Protein AF-A0A2R6NEM6-F1 (afdb_monomer)

Mean predicted aligned error: 13.83 Å

Radius of gyration: 28.74 Å; Cα contacts (8 Å, |Δi|>4): 235; chains: 1; bounding box: 66×34×94 Å

Nearest PDB structures (foldseek):
  6r4n-assembly8_H  TM=9.324E-01  e=2.143E-09  Saccharomyces cerevisiae S288C
  2ag2-assembly1_A  TM=7.432E-01  e=1.742E-03  Homo sapiens
  7vcq-assembly3_I  TM=6.131E-01  e=2.591E-02  Homo sapiens
  6a6y-assembly1_B  TM=5.521E-01  e=4.749E-02  Plasmodium falciparum 3D7
  2n80-assembly1_B  TM=5.235E-01  e=9.199E-02  Homo sapiens

Organism: NCBI:txid98765

Foldseek 3Di:
DPDPPVVVVPVPPDDPPPPPPPPVPPPVVVVVPPPQFDDDDDPDDPPDQKAWDDWDWPPGSDDAQAKIKIKTKMFGNDFAAWPWWKFFWKDFVPDTPDTDIDGPQVVCVVQVWPAHPRGDGGMDMTMGMDGHHNPPDPGDIDRPDTDPTDD

pLDDT: mean 76.64, std 17.27, range [44.09, 95.44]

Sequence (151 aa):
MAKTLQFLLVALLSAFVCTASSVFTQETLDTYLKSDCWDWEPCGSVSDPLEIKHIEVSPDPPQRGQDLTVKVIGNVKEVIDDGAYADVTVKIGLIKILQKEFDLCEEAENAKVNVTCPVDKGTKEVTHTVTLPKEIPLGSLAHNESKQPKV

InterPro domains:
  IPR003172 MD-2-related lipid-recognition domain [PF02221] (38-141)
  IPR003172 MD-2-related lipid-recognition domain [SM00737] (40-151)
  IPR014756 Immunoglobulin E-set [SSF81296] (39-141)
  IPR033917 ML domain, phosphatidylinositol/phosphatidylglycerol transfer protein [cd00917] (40-142)
  IPR036846 GM2-AP, lipid-recognition domain superfamily [G3DSA:2.70.220.10] (36-98)
  IPR039670 Sterol transport protein NPC2-like [PTHR11306] (8-141)

Structure (mmCIF, N/CA/C/O backbone):
data_AF-A0A2R6NEM6-F1
#
_entry.id   AF-A0A2R6NEM6-F1
#
loop_
_atom_site.group_PDB
_atom_site.id
_atom_site.type_symbol
_atom_site.label_atom_id
_atom_site.label_alt_id
_atom_site.label_comp_id
_atom_site.label_asym_id
_atom_site.label_entity_id
_atom_site.label_seq_id
_atom_site.pdbx_PDB_ins_code
_atom_site.Cartn_x
_atom_site.Cartn_y
_atom_site.Cartn_z
_atom_site.occupancy
_atom_site.B_iso_or_equiv
_atom_site.auth_seq_id
_atom_site.auth_comp_id
_atom_site.auth_asym_id
_atom_site.auth_atom_id
_atom_site.pdbx_PDB_model_num
ATOM 1 N N . MET A 1 1 ? 48.693 16.463 75.696 1.00 56.44 1 MET A N 1
ATOM 2 C CA . MET A 1 1 ? 48.106 17.415 74.729 1.00 56.44 1 MET A CA 1
ATOM 3 C C . MET A 1 1 ? 47.988 16.718 73.378 1.00 56.44 1 MET A C 1
ATOM 5 O O . MET A 1 1 ? 48.947 16.720 72.629 1.00 56.44 1 MET A O 1
ATOM 9 N N . ALA A 1 2 ? 46.881 16.014 73.120 1.00 56.69 2 ALA A N 1
ATOM 10 C CA . ALA A 1 2 ? 46.660 15.268 71.869 1.00 56.69 2 ALA A CA 1
ATOM 11 C C . ALA A 1 2 ? 45.177 14.865 71.736 1.00 56.69 2 ALA A C 1
ATOM 13 O O . ALA A 1 2 ? 44.846 13.685 71.737 1.00 56.69 2 ALA A O 1
ATOM 14 N N . LYS A 1 3 ? 44.254 15.838 71.747 1.00 56.38 3 LYS A N 1
ATOM 15 C CA . LYS A 1 3 ? 42.809 15.549 71.603 1.00 56.38 3 LYS A CA 1
ATOM 16 C C . LYS A 1 3 ? 41.986 16.646 70.918 1.00 56.38 3 LYS A C 1
ATOM 18 O O . LYS A 1 3 ? 40.765 16.605 70.959 1.00 56.38 3 LYS A O 1
ATOM 23 N N . THR A 1 4 ? 42.643 17.605 70.267 1.00 57.03 4 THR A N 1
ATOM 24 C CA . THR A 1 4 ? 41.981 18.717 69.561 1.00 57.03 4 THR A CA 1
ATOM 25 C C . THR A 1 4 ? 42.143 18.666 68.040 1.00 57.03 4 THR A C 1
ATOM 27 O O . THR A 1 4 ? 41.457 19.403 67.345 1.00 57.03 4 THR A O 1
ATOM 30 N N . LEU A 1 5 ? 42.976 17.768 67.496 1.00 52.91 5 LEU A N 1
ATOM 31 C CA . LEU A 1 5 ? 43.211 17.684 66.045 1.00 52.91 5 LEU A CA 1
ATOM 32 C C . LEU A 1 5 ? 42.214 16.772 65.304 1.00 52.91 5 LEU A C 1
ATOM 34 O O . LEU A 1 5 ? 42.111 16.827 64.086 1.00 52.91 5 LEU A O 1
ATOM 38 N N . GLN A 1 6 ? 41.434 15.965 66.027 1.00 54.72 6 GLN A N 1
ATOM 39 C CA . GLN A 1 6 ? 40.520 14.988 65.420 1.00 54.72 6 GLN A CA 1
ATOM 40 C C . GLN 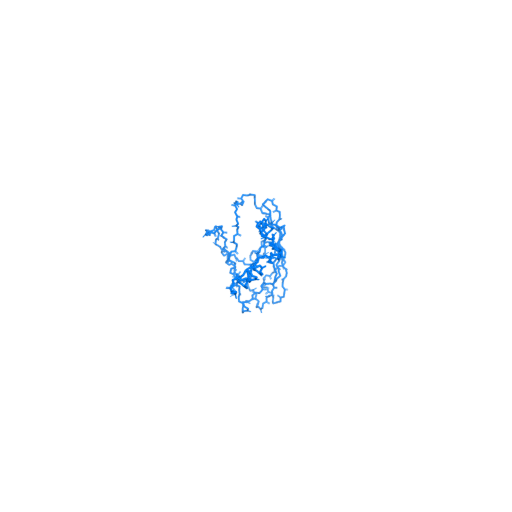A 1 6 ? 39.114 15.538 65.131 1.00 54.72 6 GLN A C 1
ATOM 42 O O . GLN A 1 6 ? 38.365 14.925 64.380 1.00 54.72 6 GLN A O 1
ATOM 47 N N . PHE A 1 7 ? 38.765 16.714 65.664 1.00 49.06 7 PHE A N 1
ATOM 48 C CA . PHE A 1 7 ? 37.460 17.344 65.427 1.00 49.06 7 PHE A CA 1
ATOM 49 C C . PHE A 1 7 ? 37.422 18.262 64.194 1.00 49.06 7 PHE A C 1
ATOM 51 O O . PHE A 1 7 ? 36.339 18.638 63.758 1.00 49.06 7 PHE A O 1
ATOM 58 N N . LEU A 1 8 ? 38.570 18.582 63.585 1.00 49.19 8 LEU A N 1
ATOM 59 C CA . LEU A 1 8 ? 38.631 19.437 62.388 1.00 49.19 8 LEU A CA 1
ATOM 60 C C . LEU A 1 8 ? 38.472 18.673 61.062 1.00 49.19 8 LEU A C 1
ATOM 62 O O . LEU A 1 8 ? 38.276 19.296 60.026 1.00 49.19 8 LEU A O 1
ATOM 66 N N . LEU A 1 9 ? 38.498 17.336 61.078 1.00 50.75 9 LEU A N 1
ATOM 67 C CA . LEU A 1 9 ? 38.385 16.514 59.863 1.00 50.75 9 LEU A CA 1
ATOM 68 C C . LEU A 1 9 ? 36.943 16.122 59.497 1.00 50.75 9 LEU A C 1
ATOM 70 O O . LEU A 1 9 ? 36.703 15.669 58.384 1.00 50.75 9 LEU A O 1
ATOM 74 N N . VAL A 1 10 ? 35.968 16.322 60.390 1.00 52.81 10 VAL A N 1
ATOM 75 C CA . VAL A 1 10 ? 34.567 15.905 60.157 1.00 52.81 10 VAL A CA 1
ATOM 76 C C . VAL A 1 10 ? 33.701 17.033 59.568 1.00 52.81 10 VAL A C 1
ATOM 78 O O . VAL A 1 10 ? 32.615 16.779 59.062 1.00 52.81 10 VAL A O 1
ATOM 81 N N . ALA A 1 11 ? 34.192 18.276 59.534 1.00 49.94 11 ALA A N 1
ATOM 82 C CA . ALA A 1 11 ? 33.436 19.428 59.027 1.00 49.94 11 ALA A CA 1
ATOM 83 C C . ALA A 1 11 ? 33.531 19.652 57.499 1.00 49.94 11 ALA A C 1
ATOM 85 O O . ALA A 1 11 ? 32.934 20.595 56.991 1.00 49.94 11 ALA A O 1
ATOM 86 N N . LEU A 1 12 ? 34.259 18.808 56.755 1.00 51.19 12 LEU A N 1
ATOM 87 C CA . LEU A 1 12 ? 34.452 18.954 55.300 1.00 51.19 12 LEU A CA 1
ATOM 88 C C . LEU A 1 12 ? 33.642 17.962 54.441 1.00 51.19 12 LEU A C 1
ATOM 90 O O . LEU A 1 12 ? 33.795 17.960 53.224 1.00 51.19 12 LEU A O 1
ATOM 94 N N . LEU A 1 13 ? 32.769 17.138 55.034 1.00 54.19 13 LEU A N 1
ATOM 95 C CA . LEU A 1 13 ? 31.972 16.136 54.299 1.00 54.19 13 LEU A CA 1
ATOM 96 C C . LEU A 1 13 ? 30.456 16.393 54.287 1.00 54.19 13 LEU A C 1
ATOM 98 O O . LEU A 1 13 ? 29.701 15.567 53.779 1.00 54.19 13 LEU A O 1
ATOM 102 N N . SER A 1 14 ? 29.982 17.535 54.788 1.00 5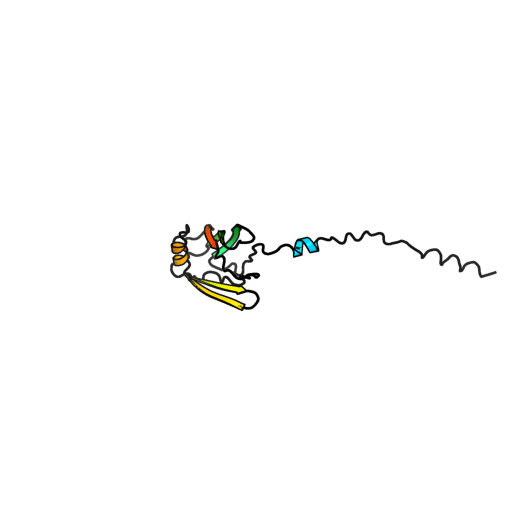6.28 14 SER A N 1
ATOM 103 C CA . SER A 1 14 ? 28.568 17.904 54.680 1.00 56.28 14 SER A CA 1
ATOM 104 C C . SER A 1 14 ? 28.318 18.864 53.515 1.00 56.28 14 SER A C 1
ATOM 106 O O . SER A 1 14 ? 28.685 20.033 53.577 1.00 56.28 14 SER A O 1
ATOM 108 N N . ALA A 1 15 ? 27.591 18.348 52.521 1.00 57.38 15 ALA A N 1
ATOM 109 C CA . ALA A 1 15 ? 26.758 19.085 51.574 1.00 57.38 15 ALA A CA 1
ATOM 110 C C . ALA A 1 15 ? 27.469 19.948 50.513 1.00 57.38 15 ALA A C 1
ATOM 112 O O . ALA A 1 15 ? 27.384 21.172 50.532 1.00 57.38 15 ALA A O 1
ATOM 113 N N . PHE A 1 16 ? 28.000 19.302 49.468 1.00 53.03 16 PHE A N 1
ATOM 114 C CA . PHE A 1 16 ? 27.733 19.818 48.122 1.00 53.03 16 PHE A CA 1
ATOM 115 C C . PHE A 1 16 ? 26.550 19.039 47.556 1.00 53.03 16 PHE A C 1
ATOM 117 O O . PHE A 1 16 ? 26.654 17.899 47.107 1.00 53.03 16 PHE A O 1
ATOM 124 N N . VAL A 1 17 ? 25.389 19.660 47.717 1.00 55.47 17 VAL A N 1
ATOM 125 C CA . VAL A 1 17 ? 24.117 19.265 47.133 1.00 55.47 17 VAL A CA 1
ATOM 126 C C . VAL A 1 17 ? 24.334 19.113 45.628 1.00 55.47 17 VAL A C 1
ATOM 128 O O . VAL A 1 17 ? 24.774 20.054 44.972 1.00 55.47 17 VAL A O 1
ATOM 131 N N . CYS A 1 18 ? 24.039 17.938 45.072 1.00 49.16 18 CYS A N 1
ATOM 132 C CA . CYS A 1 18 ? 23.891 17.780 43.630 1.00 49.16 18 CYS A CA 1
ATOM 133 C C . CYS A 1 18 ? 22.655 18.575 43.189 1.00 49.16 18 CYS A C 1
ATOM 135 O O . CYS A 1 18 ? 21.588 18.008 42.988 1.00 49.16 18 CYS A O 1
ATOM 137 N N . THR A 1 19 ? 22.775 19.892 43.028 1.00 54.78 19 THR A N 1
ATOM 138 C CA . THR A 1 19 ? 21.859 20.662 42.181 1.00 54.78 19 THR A CA 1
ATOM 139 C C . THR A 1 19 ? 22.315 20.510 40.733 1.00 54.78 19 THR A C 1
ATOM 141 O O . THR A 1 19 ? 22.637 21.481 40.056 1.00 54.78 19 THR A O 1
ATOM 144 N N . ALA A 1 20 ? 22.402 19.271 40.260 1.00 53.66 20 ALA A N 1
ATOM 145 C CA . ALA A 1 20 ? 22.172 19.026 38.854 1.00 53.66 20 ALA A CA 1
ATOM 146 C C . ALA A 1 20 ? 20.659 18.900 38.769 1.00 53.66 20 ALA A C 1
ATOM 148 O O . ALA A 1 20 ? 20.093 17.901 39.209 1.00 53.66 20 ALA A O 1
ATOM 149 N N . SER A 1 21 ? 20.002 19.972 38.331 1.00 53.09 21 SER A N 1
ATOM 150 C CA . SER A 1 21 ? 18.602 19.926 37.944 1.00 53.09 21 SER A CA 1
ATOM 151 C C . SER A 1 21 ? 18.435 18.703 37.058 1.00 53.09 21 SER A C 1
ATOM 153 O O . SER A 1 21 ? 18.982 18.659 35.956 1.00 53.09 21 SER A O 1
ATOM 155 N N . SER A 1 22 ? 17.729 17.694 37.554 1.00 50.16 22 SER A N 1
ATOM 156 C CA . SER A 1 22 ? 17.193 16.652 36.704 1.00 50.16 22 SER A CA 1
ATOM 157 C C . SER A 1 22 ? 16.241 17.367 35.753 1.00 50.16 22 SER A C 1
ATOM 159 O O . SER A 1 22 ? 15.064 17.539 36.058 1.00 50.16 22 SER A O 1
ATOM 161 N N . VAL A 1 23 ? 16.741 17.822 34.603 1.00 49.47 23 VAL A N 1
ATOM 162 C CA . VAL A 1 23 ? 15.915 17.954 33.406 1.00 49.47 23 VAL A CA 1
ATOM 163 C C . VAL A 1 23 ? 15.617 16.514 33.012 1.00 49.47 23 VAL A C 1
ATOM 165 O O . VAL A 1 23 ? 16.233 15.936 32.126 1.00 49.47 23 VAL A O 1
ATOM 168 N N . PHE A 1 24 ? 14.742 15.883 33.794 1.00 51.16 24 PHE A N 1
ATOM 169 C CA . PHE A 1 24 ? 14.026 14.712 33.357 1.00 51.16 24 PHE A CA 1
ATOM 170 C C . PHE A 1 24 ? 13.107 15.262 32.278 1.00 51.16 24 PHE A C 1
ATOM 172 O O . PHE A 1 24 ? 12.116 15.926 32.578 1.00 51.16 24 PHE A O 1
ATOM 179 N N . THR A 1 25 ? 13.542 15.126 31.029 1.00 47.41 25 THR A N 1
ATOM 180 C CA . THR A 1 25 ? 12.740 15.429 29.856 1.00 47.41 25 THR A CA 1
ATOM 181 C C . THR A 1 25 ? 11.441 14.653 29.995 1.00 47.41 25 THR A C 1
ATOM 183 O O . THR A 1 25 ? 11.364 13.438 29.825 1.00 47.41 25 THR A O 1
ATOM 186 N N . GLN A 1 26 ? 10.406 15.382 30.381 1.00 54.66 26 GLN A N 1
ATOM 187 C CA . GLN A 1 26 ? 9.027 14.944 30.417 1.00 54.66 26 GLN A CA 1
ATOM 188 C C . GLN A 1 26 ? 8.521 14.898 28.961 1.00 54.66 26 GLN A C 1
ATOM 190 O O . GLN A 1 26 ? 7.593 15.604 28.609 1.00 54.66 26 GLN A O 1
ATOM 195 N N . GLU A 1 27 ? 9.179 14.112 28.099 1.00 52.34 27 GLU A N 1
ATOM 196 C CA . GLU A 1 27 ? 8.817 13.904 26.680 1.00 52.34 27 GLU A CA 1
ATOM 197 C C . GLU A 1 27 ? 8.071 12.575 26.452 1.00 52.34 27 GLU A C 1
ATOM 199 O O . GLU A 1 27 ? 7.750 12.187 25.329 1.00 52.34 27 GLU A O 1
ATOM 204 N N . THR A 1 28 ? 7.763 11.837 27.519 1.00 52.84 28 THR A N 1
ATOM 205 C CA . THR A 1 28 ? 7.158 10.505 27.390 1.00 52.84 28 THR A CA 1
ATOM 206 C C . THR A 1 28 ? 5.631 10.521 27.320 1.00 52.84 28 THR A C 1
ATOM 208 O O . THR A 1 28 ? 5.053 9.519 26.906 1.00 52.84 28 THR A O 1
ATOM 211 N N . LEU A 1 29 ? 4.960 11.631 27.662 1.00 47.41 29 LEU A N 1
ATOM 212 C CA . LEU A 1 29 ? 3.492 11.704 27.604 1.00 47.41 29 LEU A CA 1
ATOM 213 C C . LEU A 1 29 ? 2.970 12.112 26.217 1.00 47.41 29 LEU A C 1
ATOM 215 O O . LEU A 1 29 ? 1.978 11.547 25.761 1.00 47.41 29 LEU A O 1
ATOM 219 N N . ASP A 1 30 ? 3.684 12.986 25.506 1.00 49.59 30 ASP A N 1
ATOM 220 C CA . ASP A 1 30 ? 3.356 13.337 24.114 1.00 49.59 30 ASP A CA 1
ATOM 221 C C . ASP A 1 30 ? 3.616 12.163 23.153 1.00 49.59 30 ASP A C 1
ATOM 223 O O . ASP A 1 30 ? 2.956 12.025 22.126 1.00 49.59 30 ASP A O 1
ATOM 227 N N . THR A 1 31 ? 4.520 11.251 23.527 1.00 47.22 31 THR A N 1
ATOM 228 C CA . THR A 1 31 ? 4.780 10.006 22.787 1.00 47.22 31 THR A CA 1
ATOM 229 C C . THR A 1 31 ? 3.655 8.973 22.962 1.00 47.22 31 THR A C 1
ATOM 231 O O . THR A 1 31 ? 3.421 8.169 22.065 1.00 47.22 31 THR A O 1
ATOM 234 N N . TYR A 1 32 ? 2.921 8.994 24.082 1.00 48.91 32 TYR A N 1
ATOM 235 C CA . TYR A 1 32 ? 1.895 7.986 24.399 1.00 48.91 32 TYR A CA 1
ATOM 236 C C . TYR A 1 32 ? 0.475 8.381 23.951 1.00 48.91 32 TYR A C 1
ATOM 238 O O . TYR A 1 32 ? -0.386 7.519 23.801 1.00 48.91 32 TYR A O 1
ATOM 246 N N . LEU A 1 33 ? 0.228 9.671 23.696 1.00 48.28 33 LEU A N 1
ATOM 247 C CA . LEU A 1 33 ? -1.026 10.180 23.115 1.00 48.28 33 LEU A CA 1
ATOM 248 C 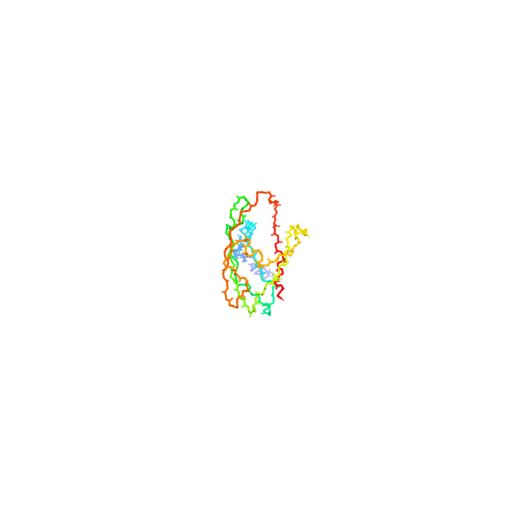C . LEU A 1 33 ? -1.002 10.261 21.580 1.00 48.28 33 LEU A C 1
ATOM 250 O O . LEU A 1 33 ? -1.974 10.708 20.975 1.00 48.28 33 LEU A O 1
ATOM 254 N N . LYS A 1 34 ? 0.080 9.798 20.941 1.00 48.25 34 LYS A N 1
ATOM 255 C CA . LYS A 1 34 ? 0.211 9.655 19.486 1.00 48.25 34 LYS A CA 1
ATOM 256 C C . LYS A 1 34 ? -0.566 8.421 19.010 1.00 48.25 34 LYS A C 1
ATOM 258 O O . LYS A 1 34 ? -0.007 7.442 18.531 1.00 48.25 34 LYS A O 1
ATOM 263 N N . SER A 1 35 ? -1.870 8.443 19.253 1.00 54.88 35 SER A N 1
ATOM 264 C CA . SER A 1 35 ? -2.819 7.467 18.742 1.00 54.88 35 SER A CA 1
ATOM 265 C C . SER A 1 35 ? -2.807 7.486 17.214 1.00 54.88 35 SER A C 1
ATOM 267 O O . SER A 1 35 ? -3.044 8.532 16.612 1.00 54.88 35 SER A O 1
ATOM 269 N N . ASP A 1 36 ? -2.593 6.317 16.621 1.00 67.75 36 ASP A N 1
ATOM 270 C CA . ASP A 1 36 ? -3.123 5.926 15.312 1.00 67.75 36 ASP A CA 1
ATOM 271 C C . ASP A 1 36 ? -2.610 6.665 14.062 1.00 67.75 36 ASP A C 1
ATOM 273 O O . ASP A 1 36 ? -3.253 6.578 13.018 1.00 67.75 36 ASP A O 1
ATOM 277 N N . CYS A 1 37 ? -1.456 7.342 14.112 1.00 77.31 37 CYS A N 1
ATOM 278 C CA . CYS A 1 37 ? -0.817 7.795 12.872 1.00 77.31 37 CYS A CA 1
ATOM 279 C C . CYS A 1 37 ? -0.438 6.589 11.998 1.00 77.31 37 CYS A C 1
ATOM 281 O O . CYS A 1 37 ? 0.062 5.578 12.498 1.00 77.31 37 CYS A O 1
ATOM 283 N N . TRP A 1 38 ? -0.677 6.706 10.699 1.00 84.12 38 TRP A N 1
ATOM 284 C CA . TRP A 1 38 ? -0.244 5.761 9.687 1.00 84.12 38 TRP A CA 1
ATOM 285 C C . TRP A 1 38 ? 1.276 5.593 9.740 1.00 84.12 38 TRP A C 1
ATOM 287 O O . TRP A 1 38 ? 2.027 6.566 9.802 1.00 84.12 38 TRP A O 1
ATOM 297 N N . ASP A 1 39 ? 1.718 4.341 9.684 1.00 85.81 39 ASP A N 1
ATOM 298 C CA . ASP A 1 39 ? 3.126 3.979 9.621 1.00 85.81 39 ASP A CA 1
ATOM 299 C C . ASP A 1 39 ? 3.308 2.784 8.683 1.00 85.81 39 ASP A C 1
ATOM 301 O O . ASP A 1 39 ? 2.418 1.937 8.550 1.00 85.81 39 ASP A O 1
ATOM 305 N N . TRP A 1 40 ? 4.456 2.725 8.014 1.00 88.19 40 TRP A N 1
ATOM 306 C CA . TRP A 1 40 ? 4.801 1.645 7.096 1.00 88.19 40 TRP A CA 1
ATOM 307 C C . TRP A 1 40 ? 6.316 1.458 7.026 1.00 88.19 40 TRP A C 1
ATOM 309 O O . TRP A 1 40 ? 7.076 2.417 7.102 1.00 88.19 40 TRP A O 1
ATOM 319 N N . GLU A 1 41 ? 6.745 0.217 6.807 1.00 87.75 41 GLU A N 1
ATOM 320 C CA . GLU A 1 41 ? 8.155 -0.139 6.639 1.00 87.75 41 GLU A CA 1
ATOM 321 C C . GLU A 1 41 ? 8.284 -1.140 5.477 1.00 87.75 41 GLU A C 1
ATOM 323 O O . GLU A 1 41 ? 7.456 -2.054 5.351 1.00 87.75 41 GLU A O 1
ATOM 3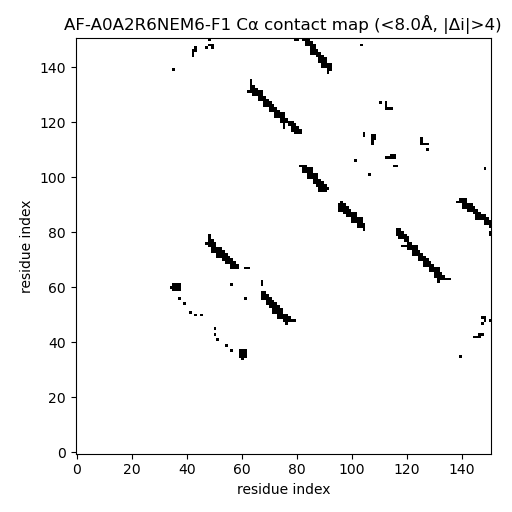28 N N . PRO A 1 42 ? 9.294 -1.009 4.599 1.00 86.19 42 PRO A N 1
ATOM 329 C CA . PRO A 1 42 ? 9.534 -1.978 3.539 1.00 86.19 42 PRO A CA 1
ATOM 330 C C . PRO A 1 42 ? 9.906 -3.360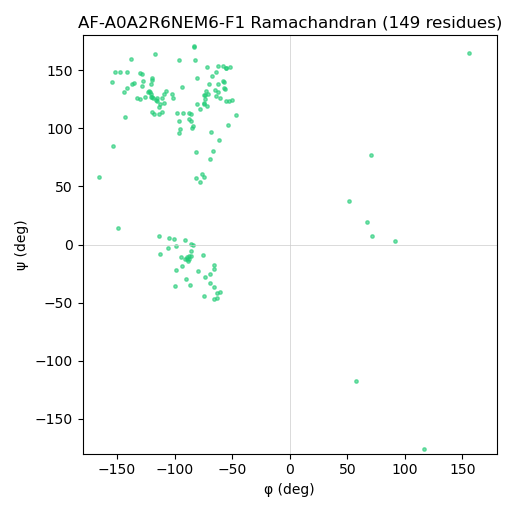 4.102 1.00 86.19 42 PRO A C 1
ATOM 332 O 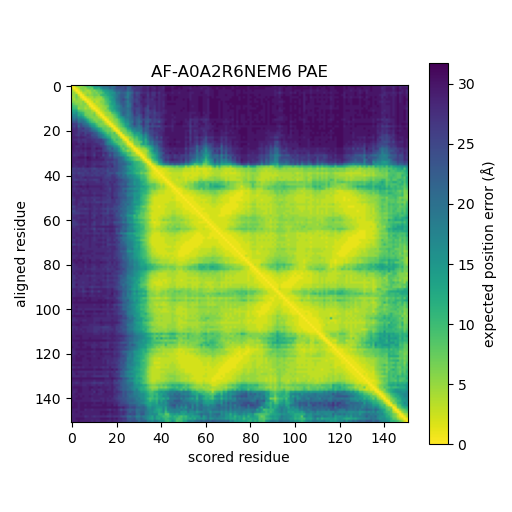O . PRO A 1 42 ? 10.860 -3.513 4.858 1.00 86.19 42 PRO A O 1
ATOM 335 N N 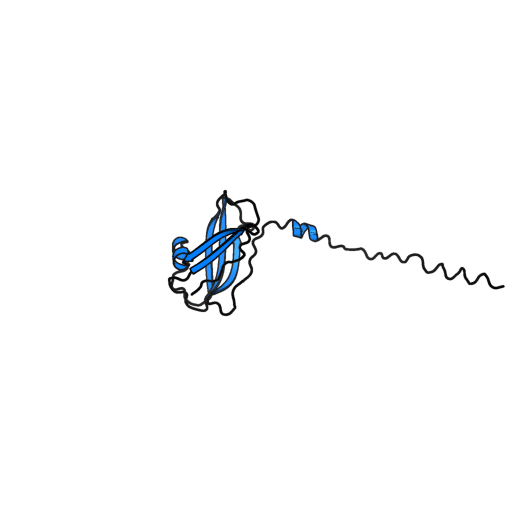. CYS A 1 43 ? 9.192 -4.397 3.658 1.00 85.31 43 CYS A N 1
ATOM 336 C CA . CYS A 1 43 ? 9.502 -5.802 3.966 1.00 85.31 43 CYS A CA 1
ATOM 337 C C . CYS A 1 43 ? 10.112 -6.583 2.783 1.00 85.31 43 CYS A C 1
ATOM 339 O O . CYS A 1 43 ? 10.446 -7.759 2.928 1.00 85.31 43 CYS A O 1
ATOM 341 N N . GLY A 1 44 ? 10.236 -5.942 1.615 1.00 81.50 44 GLY A N 1
ATOM 342 C CA . GLY A 1 44 ? 10.817 -6.522 0.401 1.00 81.50 44 GLY A CA 1
ATOM 343 C C . GLY A 1 44 ? 12.346 -6.451 0.357 1.00 81.50 44 GLY A C 1
ATOM 344 O O . GLY A 1 44 ? 12.990 -5.784 1.167 1.00 81.50 44 GLY A O 1
ATOM 345 N N . SER A 1 45 ? 12.938 -7.139 -0.617 1.00 84.44 45 SER A N 1
ATOM 346 C CA . SER A 1 45 ? 14.376 -7.133 -0.886 1.00 84.44 45 SER A CA 1
ATOM 347 C C . SER A 1 45 ? 14.746 -6.139 -1.992 1.00 84.44 45 SER A C 1
ATOM 349 O O . SER A 1 45 ? 13.939 -5.791 -2.851 1.00 84.44 45 SER A O 1
ATOM 351 N N . VAL A 1 46 ? 16.011 -5.707 -2.046 1.00 82.81 46 VAL A N 1
ATOM 352 C CA . VAL A 1 46 ? 16.493 -4.830 -3.134 1.00 82.81 46 VAL A CA 1
ATOM 353 C C . VAL A 1 46 ? 16.481 -5.502 -4.512 1.00 82.81 46 VAL A C 1
ATOM 355 O O . VAL A 1 46 ? 16.554 -4.801 -5.522 1.00 82.81 46 VAL A O 1
ATOM 358 N N . SER A 1 47 ? 16.398 -6.831 -4.562 1.00 85.81 47 SER A N 1
ATOM 359 C CA . SER A 1 47 ? 16.262 -7.612 -5.795 1.00 85.81 47 SER A CA 1
ATOM 360 C C . SER A 1 47 ? 14.817 -7.765 -6.267 1.00 85.81 47 SER A C 1
ATOM 362 O O . SER A 1 47 ? 14.611 -8.310 -7.345 1.00 85.81 47 SER A O 1
ATOM 364 N N . ASP A 1 48 ? 13.833 -7.294 -5.499 1.00 88.56 48 ASP A N 1
ATOM 365 C CA . ASP A 1 48 ? 12.429 -7.422 -5.882 1.00 88.56 48 ASP A CA 1
ATOM 366 C C . ASP A 1 48 ? 12.118 -6.554 -7.119 1.00 88.56 48 ASP A C 1
ATOM 368 O O . ASP A 1 48 ? 12.678 -5.456 -7.261 1.00 88.56 48 ASP A O 1
ATOM 372 N N . PRO A 1 49 ? 11.216 -7.017 -8.008 1.00 88.56 49 PRO A N 1
ATOM 373 C CA . PRO A 1 49 ? 10.896 -6.344 -9.270 1.00 88.56 49 PRO A CA 1
ATOM 374 C C . PRO A 1 49 ? 10.213 -4.983 -9.074 1.00 88.56 49 PRO A C 1
ATOM 376 O O . PRO A 1 49 ? 10.286 -4.129 -9.959 1.00 88.56 49 PRO A O 1
ATOM 379 N N . LEU A 1 50 ? 9.608 -4.748 -7.908 1.00 89.31 50 LEU A N 1
ATOM 380 C CA . LEU A 1 50 ? 9.022 -3.478 -7.496 1.00 89.31 50 LEU A CA 1
ATOM 381 C C . LEU A 1 50 ? 9.652 -3.021 -6.179 1.00 89.31 50 LEU A C 1
ATOM 383 O O . LEU A 1 50 ? 9.725 -3.768 -5.209 1.00 89.31 50 LEU A O 1
ATOM 387 N N . GLU A 1 51 ? 10.084 -1.765 -6.135 1.00 91.31 51 GLU A N 1
ATOM 388 C CA . GLU A 1 51 ? 10.592 -1.137 -4.920 1.00 91.31 51 GLU A CA 1
ATOM 389 C C . GLU A 1 51 ? 9.714 0.052 -4.535 1.00 91.31 51 GLU A C 1
ATOM 391 O O . GLU A 1 51 ? 9.712 1.077 -5.221 1.00 91.31 51 GLU A O 1
ATOM 396 N N . ILE A 1 52 ? 8.991 -0.060 -3.421 1.00 91.00 52 ILE A N 1
ATOM 397 C CA . ILE A 1 52 ? 8.195 1.046 -2.885 1.00 91.00 52 ILE A CA 1
ATOM 398 C C . ILE A 1 52 ? 9.126 2.083 -2.257 1.00 91.00 52 ILE A C 1
ATOM 400 O O . ILE A 1 52 ? 9.946 1.767 -1.399 1.00 91.00 52 ILE A O 1
ATOM 404 N N . LYS A 1 53 ? 9.005 3.332 -2.706 1.00 91.94 53 LYS A N 1
ATOM 405 C CA . LYS A 1 53 ? 9.811 4.465 -2.238 1.00 91.94 53 LYS A CA 1
ATOM 406 C C . LYS A 1 53 ? 9.073 5.315 -1.220 1.00 91.94 53 LYS A C 1
ATOM 408 O O . LYS A 1 53 ? 9.704 5.856 -0.318 1.00 91.94 53 LYS A O 1
ATOM 413 N N . HIS A 1 54 ? 7.765 5.471 -1.387 1.00 92.62 54 HIS A N 1
ATOM 414 C CA . HIS A 1 54 ? 6.967 6.331 -0.529 1.00 92.62 54 HIS A CA 1
ATOM 415 C C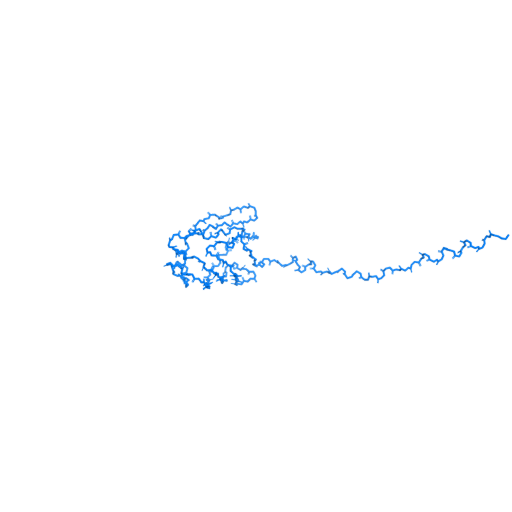 . HIS A 1 54 ? 5.509 5.885 -0.496 1.00 92.62 54 HIS A C 1
ATOM 417 O O . HIS A 1 54 ? 4.954 5.547 -1.543 1.00 92.62 54 HIS A O 1
ATOM 423 N N . ILE A 1 55 ? 4.899 5.934 0.687 1.00 93.25 55 ILE A N 1
ATOM 424 C CA . ILE A 1 55 ? 3.456 5.807 0.883 1.00 93.25 55 ILE A CA 1
ATOM 425 C C . ILE A 1 55 ? 3.005 6.967 1.767 1.00 93.25 55 ILE A C 1
ATOM 427 O O . ILE A 1 55 ? 3.528 7.153 2.866 1.00 93.25 55 ILE A O 1
ATOM 431 N N . GLU A 1 56 ? 2.029 7.718 1.281 1.00 93.44 56 GLU A N 1
ATOM 432 C CA . GLU A 1 56 ? 1.360 8.805 1.986 1.00 93.44 56 GLU A CA 1
ATOM 433 C C . GLU A 1 56 ? -0.134 8.489 2.076 1.00 93.44 56 GLU A C 1
ATOM 435 O O . GLU A 1 56 ? -0.741 8.011 1.114 1.00 93.44 56 GLU A O 1
ATOM 440 N N . VAL A 1 57 ? -0.725 8.749 3.239 1.00 92.62 57 VAL A N 1
ATOM 441 C CA . VAL A 1 57 ? -2.135 8.478 3.524 1.00 92.62 57 VAL A CA 1
ATOM 442 C C . VAL A 1 57 ? -2.779 9.740 4.087 1.00 92.62 57 VAL A C 1
ATOM 444 O O . VAL A 1 57 ? -2.186 10.425 4.914 1.00 92.62 57 VAL A O 1
ATOM 447 N N . SER A 1 58 ? -3.987 10.065 3.626 1.00 93.50 58 SER A N 1
ATOM 448 C CA . SER A 1 58 ? -4.730 11.245 4.072 1.00 93.50 58 SER A CA 1
ATOM 449 C C . SER A 1 58 ? -6.239 10.972 4.143 1.00 93.50 58 SER A C 1
ATOM 451 O O . SER A 1 58 ? -6.792 10.465 3.166 1.00 93.50 58 SER A O 1
ATOM 453 N N . PRO A 1 59 ? -6.933 11.315 5.245 1.00 92.69 59 PRO A N 1
ATOM 454 C CA . PRO A 1 59 ? -6.389 11.913 6.464 1.00 92.69 59 PRO A CA 1
ATOM 455 C C . PRO A 1 59 ? -5.558 10.910 7.277 1.00 92.69 59 PRO A C 1
ATOM 457 O O . PRO A 1 59 ? -5.801 9.707 7.223 1.00 92.69 59 PRO A O 1
ATOM 460 N N . ASP A 1 60 ? -4.600 11.430 8.040 1.00 87.06 60 ASP A N 1
ATOM 461 C CA . ASP A 1 60 ? -3.778 10.665 8.978 1.00 87.06 60 ASP A CA 1
ATOM 462 C C . ASP A 1 60 ? -3.984 11.206 10.413 1.00 87.06 60 ASP A C 1
ATOM 464 O O . ASP A 1 60 ? -3.655 12.374 10.653 1.00 87.06 60 ASP A O 1
ATOM 468 N N . PRO A 1 61 ? -4.570 10.442 11.363 1.00 86.19 61 PRO A N 1
ATOM 469 C CA . PRO A 1 61 ? -5.043 9.054 11.258 1.00 86.19 61 PRO A CA 1
ATOM 470 C C . PRO A 1 61 ? -6.190 8.850 10.257 1.00 86.19 61 PRO A C 1
ATOM 472 O O . PRO A 1 61 ? -7.063 9.722 10.151 1.00 86.19 61 PRO A O 1
ATOM 475 N N . PRO A 1 62 ? -6.281 7.678 9.600 1.00 87.88 62 PRO A N 1
ATOM 476 C CA . PRO A 1 62 ? -7.438 7.309 8.789 1.00 87.88 62 PRO A CA 1
ATOM 477 C C . PRO A 1 62 ? -8.750 7.366 9.582 1.00 87.88 62 PRO A C 1
ATOM 479 O O . PRO A 1 62 ? -8.853 6.843 10.695 1.00 87.88 62 PRO A O 1
ATOM 482 N N . GLN A 1 63 ? -9.790 7.965 8.996 1.00 87.12 63 GLN A N 1
ATOM 483 C CA . GLN A 1 63 ? -11.073 8.179 9.675 1.00 87.12 63 GLN A CA 1
ATOM 484 C C . GLN A 1 63 ? -12.185 7.307 9.088 1.00 87.12 63 GLN A C 1
ATOM 486 O O . GLN A 1 63 ? -12.477 7.343 7.895 1.00 87.12 63 GLN A O 1
ATOM 491 N N . ARG A 1 64 ? -12.866 6.543 9.949 1.00 88.25 64 ARG A N 1
ATOM 492 C CA . ARG A 1 64 ? -14.030 5.734 9.555 1.00 88.25 64 ARG A CA 1
ATOM 493 C C . ARG A 1 64 ? -15.135 6.592 8.949 1.00 88.25 64 ARG A C 1
ATOM 495 O O . ARG A 1 64 ? -15.461 7.656 9.472 1.00 88.25 64 ARG A O 1
ATOM 502 N N . GLY A 1 65 ? -15.783 6.075 7.910 1.00 89.69 65 GLY A N 1
ATOM 503 C CA . GLY A 1 65 ? -16.879 6.765 7.233 1.00 89.69 65 GLY A CA 1
ATOM 504 C C . GLY A 1 65 ? -16.448 7.970 6.400 1.00 89.69 65 GLY A C 1
ATOM 505 O O . GLY A 1 65 ? -17.330 8.704 5.957 1.00 89.69 65 GLY A O 1
ATOM 506 N N . GLN A 1 66 ? -15.143 8.196 6.233 1.00 91.44 66 GLN A N 1
ATOM 507 C CA . GLN A 1 66 ? -14.580 9.267 5.417 1.00 91.44 66 GLN A CA 1
ATOM 508 C C . GLN A 1 66 ? -13.762 8.691 4.268 1.00 91.44 66 GLN A C 1
ATOM 510 O O . GLN A 1 66 ? -13.386 7.516 4.271 1.00 91.44 66 GLN A O 1
ATOM 515 N N . ASP A 1 67 ? -13.492 9.542 3.289 1.00 95.44 67 ASP A N 1
ATOM 516 C CA . ASP A 1 67 ? -12.614 9.200 2.186 1.00 95.44 67 ASP A CA 1
ATOM 517 C C . ASP A 1 67 ? -11.162 9.154 2.666 1.00 95.44 67 ASP A C 1
ATOM 519 O O . ASP A 1 67 ? -10.679 10.057 3.349 1.00 95.44 67 ASP A O 1
ATOM 523 N N . LEU A 1 68 ? -10.479 8.079 2.293 1.00 93.00 68 LEU A N 1
ATOM 524 C CA . LEU A 1 68 ? -9.060 7.860 2.487 1.00 93.00 68 LEU A CA 1
ATOM 525 C C . LEU A 1 68 ? -8.375 7.947 1.132 1.00 93.00 68 LEU A C 1
ATOM 527 O O . LEU A 1 68 ? -8.681 7.179 0.223 1.00 93.00 68 LEU A O 1
ATOM 531 N N . THR A 1 69 ? -7.429 8.865 1.009 1.00 94.31 69 THR A N 1
ATOM 532 C CA . THR A 1 69 ? -6.554 8.990 -0.151 1.00 94.31 69 THR A CA 1
ATOM 533 C C . THR A 1 69 ? -5.203 8.379 0.173 1.00 94.31 69 THR A C 1
ATOM 535 O O . THR A 1 69 ? -4.572 8.754 1.158 1.00 94.31 69 THR A O 1
ATOM 538 N N . VAL A 1 70 ? -4.764 7.447 -0.667 1.00 93.38 70 VAL A N 1
ATOM 539 C CA . VAL A 1 70 ? -3.462 6.792 -0.582 1.00 93.38 70 VAL A CA 1
ATOM 540 C C . VAL A 1 70 ? -2.658 7.172 -1.814 1.00 93.38 70 VAL A C 1
ATOM 542 O O . VAL A 1 70 ? -3.118 6.988 -2.942 1.00 93.38 70 VAL A O 1
ATOM 545 N N . LYS A 1 71 ? -1.455 7.692 -1.596 1.00 93.44 71 LYS A N 1
ATOM 546 C CA . LYS A 1 71 ? -0.484 8.009 -2.638 1.00 93.44 71 LYS A CA 1
ATOM 547 C C . LYS A 1 71 ? 0.742 7.122 -2.468 1.00 93.44 71 LYS A C 1
ATOM 549 O O . LYS A 1 71 ? 1.380 7.130 -1.420 1.00 93.44 71 LYS A O 1
ATOM 554 N N . VAL A 1 72 ? 1.086 6.378 -3.512 1.00 93.12 72 VAL A N 1
ATOM 555 C CA . VAL A 1 72 ? 2.223 5.455 -3.535 1.00 93.12 72 VAL A CA 1
ATOM 556 C C . VAL A 1 72 ? 3.177 5.856 -4.648 1.00 93.12 72 VAL A C 1
ATOM 558 O O . VAL A 1 72 ? 2.765 6.056 -5.789 1.00 93.12 72 VAL A O 1
ATOM 561 N N . ILE A 1 73 ? 4.464 5.937 -4.324 1.00 93.38 73 ILE A N 1
ATOM 562 C CA . ILE A 1 73 ? 5.545 6.108 -5.295 1.00 93.38 73 ILE A CA 1
ATOM 563 C C . ILE A 1 73 ? 6.425 4.867 -5.229 1.00 93.38 73 ILE A C 1
ATOM 565 O O . ILE A 1 73 ? 6.945 4.523 -4.166 1.00 93.38 73 ILE A O 1
ATOM 569 N N . GLY A 1 74 ? 6.618 4.208 -6.367 1.00 92.44 74 GLY A N 1
ATOM 570 C CA . GLY A 1 74 ? 7.443 3.009 -6.484 1.00 92.44 74 GLY A CA 1
ATOM 571 C C . GLY A 1 74 ? 8.303 3.022 -7.741 1.00 92.44 74 GLY A C 1
ATOM 572 O O . GLY A 1 74 ? 8.030 3.754 -8.688 1.00 92.44 74 GLY A O 1
ATOM 573 N N . ASN A 1 75 ? 9.362 2.217 -7.745 1.00 92.69 75 ASN A N 1
ATOM 574 C CA . ASN A 1 75 ? 10.236 2.010 -8.893 1.00 92.69 75 ASN A CA 1
ATOM 575 C C . ASN A 1 75 ? 10.110 0.571 -9.401 1.00 92.69 75 ASN A C 1
ATOM 577 O O . ASN A 1 75 ? 10.443 -0.372 -8.684 1.00 92.69 75 ASN A O 1
ATOM 581 N N . VAL A 1 76 ? 9.657 0.428 -10.644 1.00 92.88 76 VAL A N 1
ATOM 582 C CA . VAL A 1 76 ? 9.498 -0.845 -11.349 1.00 92.88 76 VAL A CA 1
ATOM 583 C C . VAL A 1 76 ? 10.817 -1.190 -12.050 1.00 92.88 76 VAL A C 1
ATOM 585 O O . VAL A 1 76 ? 11.246 -0.492 -12.972 1.00 92.88 76 VAL A O 1
ATOM 588 N N . LYS A 1 77 ? 11.493 -2.253 -11.608 1.00 91.81 77 LYS A N 1
ATOM 589 C CA . LYS A 1 77 ? 12.791 -2.718 -12.139 1.00 91.81 77 LYS A CA 1
ATOM 590 C C . LYS A 1 77 ? 12.627 -3.728 -13.275 1.00 91.81 77 LYS A C 1
ATOM 592 O O . LYS A 1 77 ? 13.462 -3.790 -14.188 1.00 91.81 77 LYS A O 1
ATOM 597 N N . GLU A 1 78 ? 11.541 -4.487 -13.243 1.00 90.94 78 GLU A N 1
ATOM 598 C CA . GLU A 1 78 ? 11.160 -5.491 -14.236 1.00 90.94 78 GLU A CA 1
ATOM 599 C C . GLU A 1 78 ? 9.728 -5.233 -14.693 1.00 90.94 78 GLU A C 1
ATOM 601 O O . GLU A 1 78 ? 8.937 -4.710 -13.918 1.00 90.94 78 GLU A O 1
ATOM 606 N N . VAL A 1 79 ? 9.424 -5.521 -15.961 1.00 89.75 79 VAL A N 1
ATOM 607 C CA . VAL A 1 79 ? 8.066 -5.314 -16.486 1.00 89.75 79 VAL A CA 1
ATOM 608 C C . VAL A 1 79 ? 7.116 -6.211 -15.700 1.00 89.75 79 VAL A C 1
ATOM 610 O O . VAL A 1 79 ? 7.419 -7.383 -15.497 1.00 89.75 79 VAL A O 1
ATOM 613 N N . ILE A 1 80 ? 6.012 -5.640 -15.223 1.00 87.44 80 ILE A N 1
ATOM 614 C CA . ILE A 1 80 ? 4.976 -6.388 -14.508 1.00 87.44 80 ILE A CA 1
ATOM 615 C C . ILE A 1 80 ? 3.903 -6.740 -15.535 1.00 87.44 80 ILE A C 1
ATOM 617 O O . ILE A 1 80 ? 3.181 -5.853 -15.994 1.00 87.44 80 ILE A O 1
ATOM 621 N N . ASP A 1 81 ? 3.858 -8.011 -15.923 1.00 86.75 81 ASP A N 1
ATOM 622 C CA . ASP A 1 81 ? 2.893 -8.545 -16.883 1.00 86.75 81 ASP A CA 1
ATOM 623 C C . ASP A 1 81 ? 1.551 -8.899 -16.215 1.00 86.75 81 ASP A C 1
ATOM 625 O O . ASP A 1 81 ? 1.413 -8.888 -14.987 1.00 86.75 81 ASP A O 1
ATOM 629 N N . ASP A 1 82 ? 0.554 -9.217 -17.043 1.00 84.44 82 ASP A N 1
ATOM 630 C CA . ASP A 1 82 ? -0.757 -9.682 -16.587 1.00 84.44 82 ASP A CA 1
ATOM 631 C C . ASP A 1 82 ? -0.638 -10.938 -15.702 1.00 84.44 82 ASP A C 1
ATOM 633 O O . ASP A 1 82 ? 0.137 -11.856 -15.991 1.00 84.44 82 ASP A O 1
ATOM 637 N N . GLY A 1 83 ? -1.439 -10.999 -14.633 1.00 80.69 83 GLY A N 1
ATOM 638 C CA . GLY A 1 83 ? -1.428 -12.094 -13.657 1.00 80.69 83 GLY A CA 1
ATOM 639 C C . GLY A 1 83 ? -0.491 -11.883 -12.463 1.00 80.69 83 GLY A C 1
ATOM 640 O O . GLY A 1 83 ? -0.383 -12.765 -11.607 1.00 80.69 83 GLY A O 1
ATOM 641 N N . ALA A 1 84 ? 0.173 -10.727 -12.368 1.00 87.25 84 ALA A N 1
ATOM 642 C CA . ALA A 1 84 ? 0.893 -10.335 -11.162 1.00 87.25 84 ALA A CA 1
ATOM 643 C C . ALA A 1 84 ? -0.080 -10.127 -9.991 1.00 87.25 84 ALA A C 1
ATOM 645 O O . ALA A 1 84 ? -1.081 -9.422 -10.113 1.00 87.25 84 ALA A O 1
ATOM 646 N N . TYR A 1 85 ? 0.237 -10.695 -8.829 1.00 87.50 85 TYR A N 1
ATOM 647 C CA . TYR A 1 85 ? -0.674 -10.712 -7.684 1.00 87.50 85 TYR A CA 1
ATOM 648 C C . TYR A 1 85 ? -0.006 -10.245 -6.390 1.00 87.50 85 TYR A C 1
ATOM 650 O O . TYR A 1 85 ? 1.180 -10.495 -6.164 1.00 87.50 85 TYR A O 1
ATOM 658 N N . ALA A 1 86 ? -0.780 -9.602 -5.516 1.00 86.88 86 ALA A N 1
ATOM 659 C CA . ALA A 1 86 ? -0.378 -9.225 -4.165 1.00 86.88 86 ALA A CA 1
ATOM 660 C C . ALA A 1 86 ? -1.067 -10.102 -3.114 1.00 86.88 86 ALA A C 1
ATOM 662 O O . ALA A 1 86 ? -2.286 -10.261 -3.129 1.00 86.88 86 ALA A O 1
ATOM 663 N N . ASP A 1 87 ? -0.284 -10.622 -2.167 1.00 87.88 87 ASP A N 1
ATOM 664 C CA . ASP A 1 87 ? -0.794 -11.321 -0.983 1.00 87.88 87 ASP A CA 1
ATOM 665 C C . ASP A 1 87 ? -0.947 -10.316 0.164 1.00 87.88 87 ASP A C 1
ATOM 667 O O . ASP A 1 87 ? 0.031 -9.745 0.665 1.00 87.88 87 ASP A O 1
ATOM 671 N N . VAL A 1 88 ? -2.201 -10.082 0.545 1.00 88.94 88 VAL A N 1
ATOM 672 C CA . VAL A 1 88 ? -2.609 -9.077 1.521 1.00 88.94 88 VAL A CA 1
ATOM 673 C C . VAL A 1 88 ? -3.098 -9.783 2.777 1.00 88.94 88 VAL A C 1
ATOM 675 O O . VAL A 1 88 ? -4.156 -10.423 2.789 1.00 88.94 88 VAL A O 1
ATOM 678 N N . THR A 1 89 ? -2.358 -9.606 3.874 1.00 87.38 89 THR A N 1
ATOM 679 C CA . THR A 1 89 ? -2.750 -10.091 5.200 1.00 87.38 89 THR A CA 1
ATOM 680 C C . THR A 1 89 ? -3.044 -8.921 6.141 1.00 87.38 89 THR A C 1
ATOM 682 O O . THR A 1 89 ? -2.178 -8.102 6.435 1.00 87.38 89 THR A O 1
ATOM 685 N N . VAL A 1 90 ? -4.266 -8.862 6.677 1.00 87.56 90 VAL A N 1
ATOM 686 C CA . VAL A 1 90 ? -4.682 -7.851 7.665 1.00 87.56 90 VAL A CA 1
ATOM 687 C C . VAL A 1 90 ? -4.848 -8.502 9.030 1.00 87.56 90 VAL A C 1
ATOM 689 O O . VAL A 1 90 ? -5.558 -9.506 9.166 1.00 87.56 90 VAL A O 1
ATOM 692 N N . LYS A 1 91 ? -4.224 -7.910 10.053 1.00 83.75 91 LYS A N 1
ATOM 693 C CA . LYS A 1 91 ? -4.303 -8.375 11.440 1.00 83.75 91 LYS A CA 1
ATOM 694 C C . LYS A 1 91 ? -4.898 -7.309 12.356 1.00 83.75 91 LYS A C 1
ATOM 696 O O . LYS A 1 91 ? -4.617 -6.121 12.222 1.00 83.75 91 LYS A O 1
ATOM 701 N N . ILE A 1 92 ? -5.685 -7.764 13.328 1.00 82.69 92 ILE A N 1
ATOM 702 C CA . ILE A 1 92 ? -6.047 -6.991 14.522 1.00 82.69 92 ILE A CA 1
ATOM 703 C C . ILE A 1 92 ? -5.392 -7.698 15.705 1.00 82.69 92 ILE A C 1
ATOM 705 O O . ILE A 1 92 ? -5.738 -8.839 16.031 1.00 82.69 92 ILE A O 1
ATOM 709 N N . GLY A 1 93 ? -4.403 -7.050 16.322 1.00 81.62 93 GLY A N 1
ATOM 710 C CA . GLY A 1 93 ? -3.541 -7.697 17.312 1.00 81.62 93 GLY A CA 1
ATOM 711 C C . GLY A 1 93 ? -2.837 -8.927 16.721 1.00 81.62 93 GLY A C 1
ATOM 712 O O . GLY A 1 93 ? -2.062 -8.810 15.778 1.00 81.62 93 GLY A O 1
ATOM 713 N N . LEU A 1 94 ? -3.118 -10.116 17.265 1.00 83.50 94 LEU A N 1
ATOM 714 C CA . LEU A 1 94 ? -2.513 -11.387 16.832 1.00 83.50 94 LEU A CA 1
ATOM 715 C C . LEU A 1 94 ? -3.396 -12.208 15.873 1.00 83.50 94 LEU A C 1
ATOM 717 O O . LEU A 1 94 ? -2.994 -13.289 15.444 1.00 83.50 94 LEU A O 1
ATOM 721 N N . ILE A 1 95 ? -4.601 -11.732 15.545 1.00 84.00 95 ILE A N 1
ATOM 722 C CA . ILE A 1 95 ? -5.582 -12.479 14.747 1.00 84.00 95 ILE A CA 1
ATOM 723 C C . ILE A 1 95 ? -5.574 -11.959 13.309 1.00 84.00 95 ILE A C 1
ATOM 725 O O . ILE A 1 95 ? -5.710 -10.757 13.084 1.00 84.00 95 ILE A O 1
ATOM 729 N N . LYS A 1 96 ? -5.460 -12.866 12.331 1.00 88.19 96 LYS A N 1
ATOM 730 C CA . LYS A 1 96 ? -5.635 -12.558 10.904 1.00 88.19 96 LYS A CA 1
ATOM 731 C C . LYS A 1 96 ? -7.126 -12.458 10.582 1.00 88.19 96 LYS A C 1
ATOM 733 O O . LYS A 1 96 ? -7.840 -13.447 10.716 1.00 88.19 96 LYS A O 1
ATOM 738 N N . ILE A 1 97 ? -7.584 -11.281 10.164 1.00 88.62 97 ILE A N 1
ATOM 739 C CA . ILE A 1 97 ? -8.989 -11.038 9.793 1.00 88.62 97 ILE A CA 1
ATOM 740 C C . ILE A 1 97 ? -9.217 -11.087 8.280 1.00 88.62 97 ILE A C 1
ATOM 742 O O . ILE A 1 97 ? -10.333 -11.335 7.832 1.00 88.62 97 ILE A O 1
ATOM 746 N N . LEU A 1 98 ? -8.158 -10.880 7.498 1.00 88.12 98 LEU A N 1
ATOM 747 C CA . LEU A 1 98 ? -8.163 -11.016 6.050 1.00 88.12 98 LEU A CA 1
ATOM 748 C C . LEU A 1 98 ? -6.841 -11.641 5.618 1.00 88.12 98 LEU A C 1
ATOM 750 O O . LEU A 1 98 ? -5.782 -11.228 6.086 1.00 88.12 98 LEU A O 1
ATOM 754 N N . GLN A 1 99 ? -6.921 -12.620 4.729 1.00 91.19 99 GLN A N 1
ATOM 755 C CA . GLN A 1 99 ? -5.789 -13.136 3.975 1.00 91.19 99 GLN A CA 1
ATOM 756 C C . GLN A 1 99 ? -6.313 -13.458 2.582 1.00 91.19 99 GLN A C 1
ATOM 758 O O . GLN A 1 99 ? -7.158 -14.346 2.440 1.00 91.19 99 GLN A O 1
ATOM 763 N N . LYS A 1 100 ? -5.902 -12.673 1.590 1.00 89.12 100 LYS A N 1
ATOM 764 C CA . LYS A 1 100 ? -6.373 -12.802 0.211 1.00 89.12 100 LYS A CA 1
ATOM 765 C C . LYS A 1 100 ? -5.275 -12.424 -0.766 1.00 89.12 100 LYS A C 1
ATOM 767 O O . LYS A 1 100 ? -4.476 -11.535 -0.488 1.00 89.12 100 LYS A O 1
ATOM 772 N N . GLU A 1 101 ? -5.311 -13.080 -1.913 1.00 90.62 101 GLU A N 1
ATOM 773 C CA . GLU A 1 101 ? -4.539 -12.697 -3.086 1.00 90.62 101 GLU A CA 1
ATOM 774 C C . GLU A 1 101 ? -5.411 -11.802 -3.967 1.00 90.62 101 GLU A C 1
ATOM 776 O O . GLU A 1 101 ? -6.597 -12.083 -4.161 1.00 90.62 101 GLU A O 1
ATOM 781 N N . PHE A 1 102 ? -4.823 -10.721 -4.460 1.00 88.19 102 PHE A N 1
ATOM 782 C CA . PHE A 1 102 ? -5.452 -9.772 -5.368 1.00 88.19 102 PHE A CA 1
ATOM 783 C C . PHE A 1 102 ? -4.625 -9.684 -6.645 1.00 88.19 102 PHE A C 1
ATOM 785 O O . PHE A 1 102 ? -3.406 -9.524 -6.559 1.00 88.19 102 PHE A O 1
ATOM 792 N N . ASP A 1 103 ? -5.268 -9.774 -7.807 1.00 89.69 103 ASP A N 1
ATOM 793 C CA . ASP A 1 103 ? -4.612 -9.515 -9.089 1.00 89.69 103 ASP A CA 1
ATOM 794 C C . ASP A 1 103 ? -4.404 -8.005 -9.241 1.00 89.69 103 ASP A C 1
ATOM 796 O O . ASP A 1 103 ? -5.341 -7.214 -9.173 1.00 89.69 103 ASP A O 1
ATOM 800 N N . LEU A 1 104 ? -3.157 -7.583 -9.403 1.00 86.69 104 LEU A N 1
ATOM 801 C CA . LEU A 1 104 ? -2.802 -6.168 -9.406 1.00 86.69 104 LEU A CA 1
ATOM 802 C C . LEU A 1 104 ? -3.317 -5.432 -10.634 1.00 86.69 104 LEU A C 1
ATOM 804 O O . LEU A 1 104 ? -3.631 -4.247 -10.540 1.00 86.69 104 LEU A O 1
ATOM 808 N N . CYS A 1 105 ? -3.373 -6.114 -11.773 1.00 86.56 105 CYS A N 1
ATOM 809 C CA . CYS A 1 105 ? -3.832 -5.536 -13.024 1.00 86.56 105 CYS A CA 1
ATOM 810 C C . CYS A 1 105 ? -5.351 -5.381 -13.002 1.00 86.56 105 CYS A C 1
ATOM 812 O O . CYS A 1 105 ? -5.864 -4.308 -13.324 1.00 86.56 105 CYS A O 1
ATOM 814 N N . GLU A 1 106 ? -6.056 -6.410 -12.527 1.00 89.81 106 GLU A N 1
ATOM 815 C CA . GLU A 1 106 ? -7.508 -6.364 -12.347 1.00 89.81 106 GLU A CA 1
ATOM 816 C C . GLU A 1 106 ? -7.910 -5.304 -11.310 1.00 89.81 106 GLU A C 1
ATOM 818 O O . GLU A 1 106 ? -8.789 -4.477 -11.563 1.00 89.81 106 GLU A O 1
ATOM 823 N N . GLU A 1 107 ? -7.234 -5.261 -10.157 1.00 88.25 107 GLU A N 1
ATOM 824 C CA . GLU A 1 107 ? -7.519 -4.257 -9.129 1.00 88.25 107 GLU A CA 1
ATOM 825 C C . GLU A 1 107 ? -7.184 -2.838 -9.599 1.00 88.25 107 GLU A C 1
ATOM 827 O O . GLU A 1 107 ? -7.924 -1.905 -9.287 1.00 88.25 107 GLU A O 1
ATOM 832 N N . ALA A 1 108 ? -6.119 -2.643 -10.385 1.00 86.44 108 ALA A N 1
ATOM 833 C CA . ALA A 1 108 ? -5.800 -1.334 -10.949 1.00 86.44 108 ALA A CA 1
ATOM 834 C C . ALA A 1 108 ? -6.893 -0.834 -11.912 1.00 86.44 108 ALA A C 1
ATOM 836 O O . ALA A 1 108 ? -7.277 0.341 -11.859 1.00 86.44 108 ALA A O 1
ATOM 837 N N . GLU A 1 109 ? -7.432 -1.723 -12.751 1.00 86.94 109 GLU A N 1
ATOM 838 C CA . GLU A 1 109 ? -8.539 -1.413 -13.658 1.00 86.94 109 GLU A CA 1
ATOM 839 C C . GLU A 1 109 ? -9.830 -1.104 -12.882 1.00 86.94 109 GLU A C 1
ATOM 841 O O . GLU A 1 109 ? -10.463 -0.065 -13.109 1.00 86.94 109 GLU A O 1
ATOM 846 N N . ASN A 1 110 ? -10.176 -1.942 -11.899 1.00 87.25 110 ASN A N 1
ATOM 847 C CA . ASN A 1 110 ? -11.345 -1.762 -11.032 1.00 87.25 110 ASN A CA 1
ATOM 848 C C . ASN A 1 110 ? -11.278 -0.451 -10.235 1.00 87.25 110 ASN A C 1
ATOM 850 O O . ASN A 1 110 ? -12.275 0.272 -10.116 1.00 87.25 110 ASN A O 1
ATOM 854 N N . ALA A 1 111 ? -10.090 -0.114 -9.733 1.00 83.56 111 ALA A N 1
ATOM 855 C CA . ALA A 1 111 ? -9.804 1.114 -9.001 1.00 83.56 111 ALA A CA 1
ATOM 856 C C . ALA A 1 111 ? -9.703 2.356 -9.905 1.00 83.56 111 ALA A C 1
ATOM 858 O O . ALA A 1 111 ? -9.647 3.479 -9.393 1.00 83.56 111 ALA A O 1
ATOM 859 N N . LYS A 1 112 ? -9.693 2.178 -11.237 1.00 83.00 112 LYS A N 1
ATOM 860 C CA . LYS A 1 112 ? -9.537 3.238 -12.248 1.00 83.00 112 LYS A CA 1
ATOM 861 C C . LYS A 1 112 ? -8.315 4.121 -11.990 1.00 83.00 112 LYS A C 1
ATOM 863 O O . LYS A 1 112 ? -8.364 5.340 -12.175 1.00 83.00 112 LYS A O 1
ATOM 868 N N . VAL A 1 113 ? -7.229 3.512 -11.524 1.00 84.06 113 VAL A N 1
ATOM 869 C CA . VAL A 1 113 ? -5.964 4.217 -11.305 1.00 84.06 113 VAL A CA 1
ATOM 870 C C . VAL A 1 113 ? -5.186 4.329 -12.614 1.00 84.06 113 VAL A C 1
ATOM 872 O O . VAL A 1 113 ? -5.411 3.579 -13.559 1.00 84.06 113 VAL A O 1
ATOM 875 N N . ASN A 1 114 ? -4.254 5.280 -12.690 1.00 80.94 114 ASN A N 1
ATOM 876 C CA . ASN A 1 114 ? -3.448 5.529 -13.890 1.00 80.94 114 ASN A CA 1
ATOM 877 C C . ASN A 1 114 ? -2.303 4.506 -14.054 1.00 80.94 114 ASN A C 1
ATOM 879 O O . ASN A 1 114 ? -1.131 4.873 -14.149 1.00 80.94 114 ASN A O 1
ATOM 883 N N . VAL A 1 115 ? -2.642 3.219 -14.029 1.00 82.44 115 VAL A N 1
ATOM 884 C CA . VAL A 1 115 ? -1.732 2.094 -14.248 1.00 82.44 115 VAL A CA 1
ATOM 885 C C . VAL A 1 115 ? -2.402 1.152 -15.236 1.00 82.44 115 VAL A C 1
ATOM 887 O O . VAL A 1 115 ? -3.537 0.738 -15.031 1.00 82.44 115 VAL A O 1
ATOM 890 N N . THR A 1 116 ? -1.703 0.833 -16.320 1.00 83.50 116 THR A N 1
ATOM 891 C CA . THR A 1 116 ? -2.159 -0.119 -17.335 1.00 83.50 116 THR A CA 1
ATOM 892 C C . THR A 1 116 ? -1.133 -1.233 -17.413 1.00 83.50 116 THR A C 1
ATOM 894 O O . THR A 1 116 ? 0.060 -0.942 -17.516 1.00 83.50 116 THR A O 1
ATOM 897 N N . CYS A 1 117 ? -1.592 -2.481 -17.331 1.00 84.88 117 CYS A N 1
ATOM 898 C CA . CYS A 1 117 ? -0.740 -3.639 -17.556 1.00 84.88 117 CYS A CA 1
ATOM 899 C C . CYS A 1 117 ? -0.575 -3.901 -19.065 1.00 84.88 117 CYS A C 1
ATOM 901 O O . CYS A 1 117 ? -1.518 -3.665 -19.828 1.00 84.88 117 CYS A O 1
ATOM 903 N N . PRO A 1 118 ? 0.613 -4.338 -19.519 1.00 88.38 118 PRO A N 1
ATOM 904 C CA . PRO A 1 118 ? 1.838 -4.548 -18.739 1.00 88.38 118 PRO A CA 1
ATOM 905 C C . PRO A 1 118 ? 2.471 -3.228 -18.258 1.00 88.38 118 PRO A C 1
ATOM 907 O O . PRO A 1 118 ? 2.538 -2.240 -18.991 1.00 88.38 118 PRO A O 1
ATOM 910 N N . VAL A 1 119 ? 2.943 -3.200 -17.007 1.00 89.81 119 VAL A N 1
ATOM 911 C CA . VAL A 1 119 ? 3.524 -1.993 -16.400 1.00 89.81 119 VAL A CA 1
ATOM 912 C C . VAL A 1 119 ? 5.001 -1.888 -16.760 1.00 89.81 119 VAL A C 1
ATOM 914 O O . VAL A 1 119 ? 5.838 -2.654 -16.279 1.00 89.81 119 VAL A O 1
ATOM 917 N N . ASP A 1 120 ? 5.333 -0.882 -17.568 1.00 91.38 120 ASP A N 1
ATOM 918 C CA . ASP A 1 120 ? 6.714 -0.594 -17.955 1.00 91.38 120 ASP A CA 1
ATOM 919 C C . ASP A 1 120 ? 7.614 -0.219 -16.773 1.00 91.38 120 ASP A C 1
ATOM 921 O O . ASP A 1 120 ? 7.187 0.409 -15.796 1.00 91.38 120 ASP A O 1
ATOM 925 N N . LYS A 1 121 ? 8.913 -0.488 -16.943 1.00 93.88 121 LYS A N 1
ATOM 926 C CA . LYS A 1 121 ? 9.971 -0.094 -16.007 1.00 93.88 121 LYS A CA 1
ATOM 927 C C . LYS A 1 121 ? 9.983 1.414 -15.729 1.00 93.88 121 LYS A C 1
ATOM 929 O O . LYS A 1 121 ? 9.667 2.235 -16.591 1.00 93.88 121 LYS A O 1
ATOM 934 N N . GLY A 1 122 ? 10.450 1.771 -14.536 1.00 93.25 122 GLY A N 1
ATOM 935 C CA . GLY A 1 122 ? 10.659 3.146 -14.089 1.00 93.25 122 GLY A CA 1
ATOM 936 C C . GLY A 1 122 ? 9.792 3.543 -12.897 1.00 93.25 122 GLY A C 1
ATOM 937 O O . GLY A 1 122 ? 9.058 2.737 -12.326 1.00 93.25 122 GLY A O 1
ATOM 938 N N . THR A 1 123 ? 9.892 4.815 -12.513 1.00 94.12 123 THR A N 1
ATOM 939 C CA . THR A 1 123 ? 9.137 5.365 -11.384 1.00 94.12 123 THR A CA 1
ATOM 940 C C . THR A 1 123 ? 7.668 5.535 -11.749 1.00 94.12 123 THR A C 1
ATOM 942 O O . THR A 1 123 ? 7.344 6.171 -12.754 1.00 94.12 123 THR A O 1
ATOM 945 N N . LYS A 1 124 ? 6.783 5.001 -10.910 1.00 92.00 124 LYS A N 1
ATOM 946 C CA . LYS A 1 124 ? 5.331 5.141 -11.014 1.00 92.00 124 LYS A CA 1
ATOM 947 C C . LYS A 1 124 ? 4.800 5.823 -9.760 1.00 92.00 124 LYS A C 1
ATOM 949 O O . LYS A 1 124 ? 5.271 5.558 -8.654 1.00 92.00 124 LYS A O 1
ATOM 954 N N . GLU A 1 125 ? 3.822 6.696 -9.956 1.00 93.25 125 GLU A N 1
ATOM 955 C CA . GLU A 1 125 ? 3.066 7.345 -8.891 1.00 93.25 125 GLU A CA 1
ATOM 956 C C . GLU A 1 125 ? 1.594 6.990 -9.075 1.00 93.25 125 GLU A C 1
ATOM 958 O O . GLU A 1 125 ? 1.037 7.172 -10.159 1.00 93.25 125 GLU A O 1
ATOM 963 N N . VAL A 1 126 ? 0.982 6.468 -8.017 1.00 91.31 126 VAL A N 1
ATOM 964 C CA . VAL A 1 126 ? -0.421 6.066 -7.997 1.00 91.31 126 VAL A CA 1
ATOM 965 C C . VAL A 1 126 ? -1.101 6.771 -6.842 1.00 91.31 126 VAL A C 1
ATOM 967 O O . VAL A 1 126 ? -0.651 6.664 -5.705 1.00 91.31 126 VAL A O 1
ATOM 970 N N . THR A 1 127 ? -2.200 7.455 -7.135 1.00 93.19 127 THR A N 1
ATOM 971 C CA . THR A 1 127 ? -3.069 8.056 -6.124 1.00 93.19 127 THR A CA 1
ATOM 972 C C . THR A 1 127 ? -4.447 7.442 -6.263 1.00 93.19 127 THR A C 1
ATOM 974 O O . THR A 1 127 ? -5.017 7.442 -7.355 1.00 93.19 127 THR A O 1
ATOM 977 N N . HIS A 1 128 ? -4.978 6.919 -5.165 1.00 92.44 128 HIS A N 1
ATOM 978 C CA . HIS A 1 128 ? -6.293 6.303 -5.131 1.00 92.44 128 HIS A CA 1
ATOM 979 C C . HIS A 1 128 ? -7.070 6.769 -3.904 1.00 92.44 128 HIS A C 1
ATOM 981 O O . HIS A 1 128 ? -6.507 6.881 -2.815 1.00 92.44 128 HIS A O 1
ATOM 987 N N . THR A 1 129 ? -8.361 7.035 -4.083 1.00 93.12 129 THR A N 1
ATOM 988 C CA . THR A 1 129 ? -9.253 7.476 -3.010 1.00 93.12 129 THR A CA 1
ATOM 989 C C . THR A 1 129 ? -10.367 6.455 -2.831 1.00 93.12 129 THR A C 1
ATOM 991 O O . THR A 1 129 ? -11.077 6.139 -3.784 1.00 93.12 129 THR A O 1
ATOM 994 N N . VAL A 1 130 ? -10.530 5.966 -1.602 1.00 92.31 130 VAL A N 1
ATOM 995 C CA . VAL A 1 130 ? -11.558 4.994 -1.207 1.00 92.31 130 VAL A CA 1
ATOM 996 C C . VAL A 1 130 ? -12.341 5.503 -0.010 1.00 92.31 130 VAL A C 1
ATOM 998 O O . VAL A 1 130 ? -11.768 6.056 0.921 1.00 92.31 130 VAL A O 1
ATOM 1001 N N . THR A 1 131 ? -13.650 5.277 0.016 1.00 92.75 131 THR A N 1
ATOM 1002 C CA . THR A 1 131 ? -14.460 5.588 1.199 1.00 92.75 131 THR A CA 1
ATOM 1003 C C . THR A 1 131 ? -14.321 4.474 2.233 1.00 92.75 131 THR A C 1
ATOM 1005 O O . THR A 1 131 ? -14.672 3.323 1.966 1.00 92.75 131 THR A O 1
ATOM 1008 N N . LEU A 1 132 ? -13.844 4.802 3.435 1.00 89.81 132 LEU A N 1
ATOM 1009 C CA . LEU A 1 132 ? -13.730 3.834 4.524 1.00 89.81 132 LEU A CA 1
ATOM 1010 C C . LEU A 1 132 ? -15.107 3.519 5.126 1.00 89.81 132 LEU A C 1
ATOM 1012 O O . LEU A 1 132 ? -15.814 4.442 5.539 1.00 89.81 132 LEU A O 1
ATOM 1016 N N . PRO A 1 133 ? -15.490 2.236 5.267 1.00 89.50 133 PRO A N 1
ATOM 1017 C CA . PRO A 1 133 ? -16.722 1.857 5.953 1.00 89.50 133 PRO A CA 1
ATOM 1018 C C . PRO A 1 133 ? -16.781 2.348 7.407 1.00 89.50 133 PRO A C 1
ATOM 1020 O O . PRO A 1 133 ? -15.759 2.531 8.076 1.00 89.50 133 PRO A O 1
ATOM 1023 N N . LYS A 1 134 ? -17.997 2.536 7.932 1.00 88.38 134 LYS A N 1
ATOM 1024 C CA . LYS A 1 134 ? -18.214 2.982 9.322 1.00 88.38 134 LYS A CA 1
ATOM 1025 C C . LYS A 1 134 ? -18.081 1.837 10.324 1.00 88.3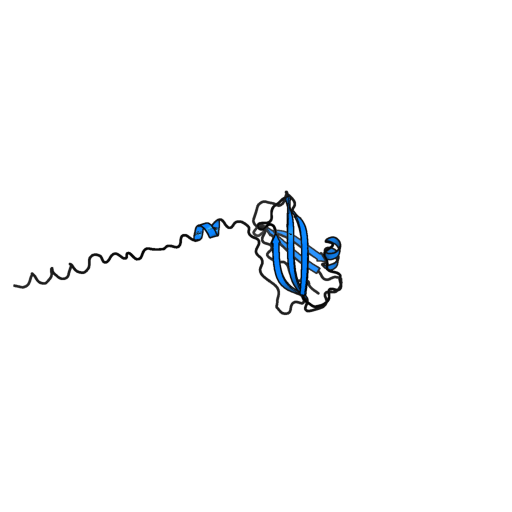8 134 LYS A C 1
ATOM 1027 O O . LYS A 1 134 ? -17.801 2.071 11.494 1.00 88.38 134 LYS A O 1
ATOM 1032 N N . GLU A 1 135 ? -18.269 0.615 9.850 1.00 86.75 135 GLU A N 1
ATOM 1033 C CA . GLU A 1 135 ? -18.352 -0.623 10.616 1.00 86.75 135 GLU A CA 1
ATOM 1034 C C . GLU A 1 135 ? -16.973 -1.227 10.934 1.00 86.75 135 GLU A C 1
ATOM 1036 O O . GLU A 1 135 ? -16.907 -2.267 11.589 1.00 86.75 135 GLU A O 1
ATOM 1041 N N . ILE A 1 136 ? -15.871 -0.596 10.492 1.00 81.62 136 ILE A N 1
ATOM 1042 C CA . ILE A 1 136 ? -14.506 -1.051 10.801 1.00 81.62 136 ILE A CA 1
ATOM 1043 C C . ILE A 1 136 ? -14.346 -1.150 12.334 1.00 81.62 136 ILE A C 1
ATOM 1045 O O . ILE A 1 136 ? -14.560 -0.146 13.028 1.00 81.62 136 ILE A O 1
ATOM 1049 N N . PRO A 1 137 ? -13.962 -2.324 12.878 1.00 73.12 137 PRO A N 1
ATOM 1050 C CA . PRO A 1 137 ? -13.836 -2.532 14.319 1.00 73.12 137 PRO A CA 1
ATOM 1051 C C . PRO A 1 137 ? -12.906 -1.518 15.001 1.00 73.12 137 PRO A C 1
ATOM 1053 O O . PRO A 1 137 ? -11.963 -1.006 14.403 1.00 73.12 137 PRO A O 1
ATOM 1056 N N . LEU A 1 138 ? -13.160 -1.236 16.281 1.00 66.25 138 LEU A N 1
ATOM 1057 C CA . LEU A 1 138 ? -12.282 -0.409 17.115 1.00 66.25 138 LEU A CA 1
ATOM 1058 C C . LEU A 1 138 ? -11.022 -1.209 17.499 1.00 66.25 138 LEU A C 1
ATOM 1060 O O . LEU A 1 138 ? -11.140 -2.260 18.126 1.00 66.25 138 LEU A O 1
ATOM 1064 N N . GLY A 1 139 ? -9.832 -0.714 17.146 1.00 61.31 139 GLY A N 1
ATOM 1065 C CA . GLY A 1 139 ? -8.538 -1.312 17.497 1.00 61.31 139 GLY A CA 1
ATOM 1066 C C . GLY A 1 139 ? -7.424 -0.914 16.522 1.00 61.31 139 GLY A C 1
ATOM 1067 O O . GLY A 1 139 ? -7.709 -0.424 15.432 1.00 61.31 139 GLY A O 1
ATOM 1068 N N . SER A 1 140 ? -6.162 -1.131 16.904 1.00 58.94 140 SER A N 1
ATOM 1069 C CA . SER A 1 140 ? -5.015 -0.921 16.009 1.00 58.94 140 SER A CA 1
ATOM 1070 C C . SER A 1 140 ? -4.983 -2.019 14.938 1.00 58.94 140 SER A C 1
ATOM 1072 O O . SER A 1 140 ? -4.900 -3.213 15.252 1.00 58.94 140 SER A O 1
ATOM 1074 N N . LEU A 1 141 ? -5.094 -1.608 13.674 1.00 57.84 141 LEU A N 1
ATOM 1075 C CA . LEU A 1 141 ? -4.910 -2.470 12.511 1.00 57.84 141 LEU A CA 1
ATOM 1076 C C . LEU A 1 141 ? -3.418 -2.501 12.188 1.00 57.84 141 LEU A C 1
ATOM 1078 O O . LEU A 1 141 ? -2.874 -1.530 11.674 1.00 57.84 141 LEU A O 1
ATOM 1082 N N . ALA A 1 142 ? -2.756 -3.616 12.481 1.00 54.50 142 ALA A N 1
ATOM 1083 C CA . ALA A 1 142 ? -1.394 -3.829 12.019 1.00 54.50 142 ALA A CA 1
ATOM 1084 C C . ALA A 1 142 ? -1.465 -4.469 10.628 1.00 54.50 142 ALA A C 1
ATOM 1086 O O . ALA A 1 142 ? -1.814 -5.648 10.490 1.00 54.50 142 ALA A O 1
ATOM 1087 N N . HIS A 1 143 ? -1.134 -3.702 9.589 1.00 51.41 143 HIS A N 1
ATOM 1088 C CA . HIS A 1 143 ? -0.861 -4.275 8.277 1.00 51.41 143 HIS A CA 1
ATOM 1089 C C . HIS A 1 143 ? 0.577 -4.792 8.271 1.00 51.41 143 HIS A C 1
ATOM 1091 O O . HIS A 1 143 ? 1.501 -4.102 7.861 1.00 51.41 143 HIS A O 1
ATOM 1097 N N . ASN A 1 144 ? 0.794 -5.972 8.850 1.00 44.09 144 ASN A N 1
ATOM 1098 C CA . ASN A 1 144 ? 2.156 -6.438 9.098 1.00 44.09 144 ASN A CA 1
ATOM 1099 C C . ASN A 1 144 ? 2.787 -7.160 7.894 1.00 44.09 144 ASN A C 1
ATOM 1101 O O . ASN A 1 144 ? 3.977 -7.443 7.943 1.00 44.09 144 ASN A O 1
ATOM 1105 N N . GLU A 1 145 ? 2.013 -7.478 6.850 1.00 45.34 145 GLU A N 1
ATOM 1106 C CA . GLU A 1 145 ? 2.433 -8.358 5.754 1.00 45.34 145 GLU A CA 1
ATOM 1107 C C . GLU A 1 145 ? 1.664 -8.025 4.451 1.00 45.34 145 GLU A C 1
ATOM 1109 O O . GLU A 1 145 ? 0.666 -8.672 4.128 1.00 45.34 145 GLU A O 1
ATOM 1114 N N . SER A 1 146 ? 2.137 -7.036 3.682 1.00 44.81 146 SER A N 1
ATOM 1115 C CA . SER A 1 146 ? 1.876 -6.950 2.234 1.00 44.81 146 SER A CA 1
ATOM 1116 C C . SER A 1 146 ? 3.061 -7.582 1.512 1.00 44.81 146 SER A C 1
ATOM 1118 O O . SER A 1 146 ? 4.119 -6.956 1.382 1.00 44.81 146 SER A O 1
ATOM 1120 N N . LYS A 1 147 ? 2.932 -8.841 1.086 1.00 49.97 147 LYS A N 1
ATOM 1121 C CA . LYS A 1 147 ? 4.001 -9.476 0.312 1.00 49.97 147 LYS A CA 1
ATOM 1122 C C . LYS A 1 147 ? 4.036 -8.827 -1.072 1.00 49.97 147 LYS A C 1
ATOM 1124 O O . LYS A 1 147 ? 2.989 -8.687 -1.700 1.00 49.97 147 LYS A O 1
ATOM 1129 N N . GLN A 1 148 ? 5.225 -8.401 -1.507 1.00 54.62 148 GLN A N 1
ATOM 1130 C CA . GLN A 1 148 ? 5.431 -7.771 -2.816 1.00 54.62 148 GLN A CA 1
ATOM 1131 C C . GLN A 1 148 ? 4.848 -8.637 -3.947 1.00 54.62 148 GLN A C 1
ATOM 1133 O O . GLN A 1 148 ? 4.793 -9.864 -3.789 1.00 54.62 148 GLN A O 1
ATOM 1138 N N . PRO A 1 149 ? 4.454 -8.013 -5.075 1.00 53.19 149 PRO A N 1
ATOM 1139 C CA . PRO A 1 149 ? 3.951 -8.726 -6.235 1.00 53.19 149 PRO A CA 1
ATOM 1140 C C . PRO A 1 149 ? 4.893 -9.858 -6.612 1.00 53.19 149 PRO A C 1
ATOM 1142 O O . PRO A 1 149 ? 6.086 -9.617 -6.829 1.00 53.19 149 PRO A O 1
ATOM 1145 N N . LYS A 1 150 ? 4.384 -11.086 -6.693 1.00 56.44 150 LYS A N 1
ATOM 1146 C CA . LYS A 1 150 ? 5.153 -12.149 -7.331 1.00 56.44 150 LYS A CA 1
ATOM 1147 C C . LYS A 1 150 ? 4.900 -12.031 -8.831 1.00 56.44 150 LYS A C 1
ATOM 1149 O O . LYS A 1 150 ? 3.816 -12.380 -9.291 1.00 56.44 150 LYS A O 1
ATOM 1154 N N . VAL A 1 151 ? 5.873 -11.449 -9.529 1.00 50.84 151 VAL A N 1
ATOM 1155 C CA . VAL A 1 151 ? 5.942 -11.413 -10.999 1.00 50.84 151 VAL A CA 1
ATOM 1156 C C . VAL A 1 151 ? 6.352 -12.791 -11.510 1.00 50.84 151 VAL A C 1
ATOM 1158 O O . VAL A 1 151 ? 7.196 -13.438 -10.839 1.00 50.84 151 VAL A O 1
#

Secondary structure (DSSP, 8-state):
--SSSSSSSSTTSS-------------HHHHHS----------S-TTSSEEEEEEEEESSS--TTSEEEEEEEEEESS-B-TT-EEEEEEEETTEEEEEEEEEHHHHHHHTT-S--SSB-SEEEEEEEEEEPPTTPPSS-EEEEEEEEEE-

Solvent-accessible surface area (backbone atoms only — not comparable to full-atom values): 9585 Å² total; per-residue (Å²): 144,88,82,72,77,76,71,70,72,68,76,80,76,76,78,86,72,81,81,66,78,78,79,69,76,84,60,67,62,72,64,69,68,63,71,64,62,81,81,88,79,89,86,76,58,96,85,44,48,61,44,82,75,46,80,50,64,38,54,70,45,76,52,71,61,34,66,37,36,41,38,40,32,31,38,28,74,42,69,40,51,83,82,25,31,33,44,42,38,38,23,53,79,92,44,76,80,42,77,48,77,43,48,50,52,62,48,27,57,76,68,68,39,95,58,61,72,62,35,69,62,43,80,47,72,46,66,50,76,46,74,36,61,69,80,65,76,94,72,70,71,46,75,83,41,74,47,70,63,59,116